Protein AF-A0A731XEE5-F1 (afdb_monomer)

Secondary structure (DSSP, 8-state):
-HHHHHHHHHHHHHHHHHHHHHHHHHHS-S--S--------------TT--S-EEEEEEETTTTEEEEEEETTEEEEE-

pLDDT: mean 76.96, std 12.69, range [53.34, 94.81]

Mean predicted aligned error: 15.2 Å

Radius of gyration: 29.42 Å; Cα contacts (8 Å, |Δi|>4): 57; chains: 1; bounding box: 65×22×66 Å

Sequence (79 aa):
MFRYLCNQKAALLTAILLMAAGVLTLCFPESWYPQETEWQLTAEKEITGIHGGLSGLTWNPDSRTLFAVTDHPSSVVEL

Solvent-accessible surface area (backbone atoms only — not comparable to full-atom values): 5062 Å² total; per-residue (Å²): 114,71,71,59,57,51,50,52,54,51,52,51,51,50,52,51,51,51,52,52,52,52,50,48,53,67,75,52,60,97,65,86,59,77,78,84,82,71,88,67,85,88,74,90,78,86,63,86,81,63,81,48,56,80,76,45,77,50,76,40,80,90,80,70,39,41,36,38,32,36,61,39,61,71,46,80,44,84,102

Structure (mmCIF, N/CA/C/O backbone):
data_AF-A0A731XEE5-F1
#
_entry.id   AF-A0A731XEE5-F1
#
loop_
_atom_site.group_PDB
_atom_site.id
_atom_site.type_symbol
_atom_site.label_atom_id
_atom_site.label_alt_id
_atom_site.label_comp_id
_atom_site.label_asym_id
_atom_site.label_entity_id
_atom_site.label_seq_id
_atom_site.pdbx_PDB_ins_code
_atom_site.Cartn_x
_atom_site.Cartn_y
_atom_site.Cartn_z
_atom_site.occupancy
_atom_site.B_iso_or_equiv
_atom_site.auth_seq_id
_atom_site.auth_comp_id
_atom_site.auth_asym_id
_atom_site.auth_atom_id
_atom_site.pdbx_PDB_model_num
ATOM 1 N N . MET A 1 1 ? -48.237 13.779 44.101 1.00 55.25 1 MET A N 1
ATOM 2 C CA . MET A 1 1 ? -46.986 13.316 44.748 1.00 55.25 1 MET A CA 1
ATOM 3 C C . MET A 1 1 ? -46.309 12.165 43.988 1.00 55.25 1 MET A C 1
ATOM 5 O O . MET A 1 1 ? -45.144 12.298 43.646 1.00 55.25 1 MET A O 1
ATOM 9 N N . PHE A 1 2 ? -47.027 11.093 43.617 1.00 55.81 2 PHE A N 1
ATOM 10 C CA . PHE A 1 2 ? -46.474 9.917 42.905 1.00 55.81 2 PHE A CA 1
ATOM 11 C C . PHE A 1 2 ? -45.757 10.211 41.568 1.00 55.81 2 PHE A C 1
ATOM 13 O O . PHE A 1 2 ? -44.687 9.672 41.298 1.00 55.81 2 PHE A O 1
ATOM 20 N N . ARG A 1 3 ? -46.310 11.109 40.743 1.00 58.62 3 ARG A N 1
ATOM 21 C CA . ARG A 1 3 ? -45.760 11.459 39.417 1.00 58.62 3 ARG A CA 1
ATOM 22 C C . ARG A 1 3 ? -44.408 12.189 39.492 1.00 58.62 3 ARG A C 1
ATOM 24 O O . ARG A 1 3 ? -43.563 12.014 38.626 1.00 58.62 3 ARG A O 1
ATOM 31 N N . TYR A 1 4 ? -44.194 12.959 40.560 1.00 58.75 4 TYR A N 1
ATOM 32 C CA . TYR A 1 4 ? -42.955 13.702 40.808 1.00 58.75 4 TYR A CA 1
ATOM 33 C C . TYR A 1 4 ? -41.808 12.766 41.223 1.00 58.75 4 TYR A C 1
ATOM 35 O O . TYR A 1 4 ? -40.713 12.840 40.676 1.00 58.75 4 TYR A O 1
ATOM 43 N N . LEU A 1 5 ? -42.100 11.808 42.110 1.00 61.50 5 LEU A N 1
ATOM 44 C CA . LEU A 1 5 ? -41.168 10.749 42.514 1.00 61.50 5 LEU A CA 1
ATOM 45 C C . LEU A 1 5 ? -40.777 9.831 41.344 1.00 61.50 5 LEU A C 1
ATOM 47 O O . LEU A 1 5 ? -39.623 9.425 41.242 1.00 61.50 5 LEU A O 1
ATOM 51 N N . CYS A 1 6 ? -41.715 9.527 40.442 1.00 65.12 6 CYS A N 1
ATOM 52 C CA . CYS A 1 6 ? -41.437 8.729 39.246 1.00 65.12 6 CYS A CA 1
ATOM 53 C C . CYS A 1 6 ? -40.502 9.464 38.267 1.00 65.12 6 CYS A C 1
ATOM 55 O O . CYS A 1 6 ? -39.551 8.868 37.764 1.00 65.12 6 CYS A O 1
ATOM 57 N N . ASN A 1 7 ? -40.717 10.768 38.060 1.00 71.31 7 ASN A N 1
ATOM 58 C CA . ASN A 1 7 ? -39.855 11.595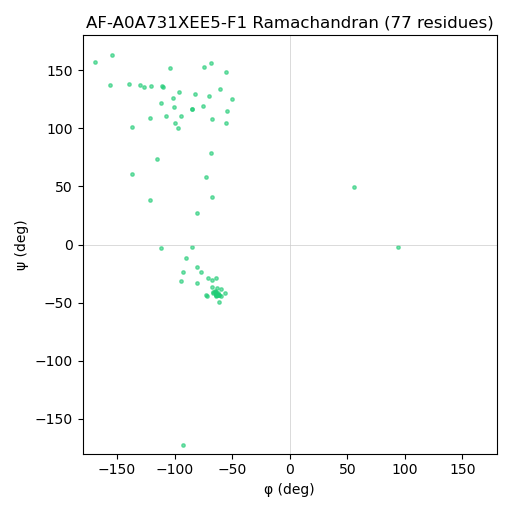 37.211 1.00 71.31 7 ASN A CA 1
ATOM 59 C C . ASN A 1 7 ? -38.449 11.784 37.798 1.00 71.31 7 ASN A C 1
ATOM 61 O O . ASN A 1 7 ? -37.478 11.762 37.049 1.00 71.31 7 ASN A O 1
ATOM 65 N N . GLN A 1 8 ? -38.315 11.916 39.122 1.00 76.44 8 GLN A N 1
ATOM 66 C CA . GLN A 1 8 ? -36.999 11.996 39.767 1.00 76.44 8 GLN A CA 1
ATOM 67 C C . GLN A 1 8 ? -36.197 10.698 39.621 1.00 76.44 8 GLN A C 1
ATOM 69 O O . GLN A 1 8 ? -35.002 10.748 39.343 1.00 76.44 8 GLN A O 1
ATOM 74 N N . LYS A 1 9 ? -36.846 9.534 39.750 1.00 79.50 9 LYS A N 1
ATOM 75 C CA . LYS A 1 9 ? -36.196 8.233 39.522 1.00 79.50 9 LYS A CA 1
ATOM 76 C C . LYS A 1 9 ? -35.768 8.049 38.067 1.00 79.50 9 LYS A C 1
ATOM 78 O O . LYS A 1 9 ? -34.673 7.554 37.821 1.00 79.50 9 LYS A O 1
ATOM 83 N N . ALA A 1 10 ? -36.610 8.474 37.123 1.00 80.50 10 ALA A N 1
ATOM 84 C CA . ALA A 1 10 ? -36.275 8.451 35.705 1.00 80.50 10 ALA A CA 1
ATOM 85 C C . ALA A 1 10 ? -35.060 9.341 35.415 1.00 80.50 10 ALA A C 1
ATOM 87 O O . ALA A 1 10 ? -34.102 8.852 34.837 1.00 80.50 10 ALA A O 1
ATOM 88 N N . ALA A 1 11 ? -35.053 10.588 35.901 1.00 82.19 11 ALA A N 1
ATOM 89 C CA . ALA A 1 11 ? -33.938 11.520 35.722 1.00 82.19 11 ALA A CA 1
ATOM 90 C C . ALA A 1 11 ? -32.618 11.002 36.319 1.00 82.19 11 ALA A C 1
ATOM 92 O O . ALA A 1 11 ? -31.559 11.169 35.716 1.00 82.19 11 ALA A O 1
ATOM 93 N N . LEU A 1 12 ? -32.681 10.340 37.480 1.00 88.81 12 LEU A N 1
ATOM 94 C CA . LEU A 1 12 ? -31.514 9.714 38.102 1.00 88.81 12 LEU A CA 1
ATOM 95 C C . LEU A 1 12 ? -30.953 8.583 37.226 1.00 88.81 12 LEU A C 1
ATOM 97 O O . LEU A 1 12 ? -29.745 8.506 37.018 1.00 88.81 12 LEU A O 1
ATOM 101 N N . LEU A 1 13 ? -31.824 7.729 36.679 1.00 90.25 13 LEU A N 1
ATOM 102 C CA . LEU A 1 13 ? -31.424 6.653 35.771 1.00 90.25 13 LEU A CA 1
ATOM 103 C C . LEU A 1 13 ? -30.795 7.196 34.486 1.00 90.25 13 LEU A C 1
ATOM 105 O O . LEU A 1 13 ? -29.759 6.687 34.062 1.00 90.25 13 LEU A O 1
ATOM 109 N N . THR A 1 14 ? -31.365 8.248 33.891 1.00 88.62 14 THR A N 1
ATOM 110 C CA . THR A 1 14 ? -30.776 8.877 32.701 1.00 88.62 14 THR A CA 1
ATOM 111 C C . THR A 1 14 ? -29.413 9.484 33.004 1.00 88.62 14 THR A C 1
ATOM 113 O O . THR A 1 14 ? -28.494 9.323 32.208 1.00 88.62 14 THR A O 1
ATOM 116 N N . ALA A 1 15 ? -29.251 10.138 34.157 1.00 91.38 15 ALA A N 1
ATOM 117 C CA . ALA A 1 15 ? -27.966 10.697 34.563 1.00 91.38 15 ALA A CA 1
ATOM 118 C C . ALA A 1 15 ? -26.898 9.603 34.728 1.00 91.38 15 ALA A C 1
ATOM 120 O O . ALA A 1 15 ? -25.784 9.758 34.235 1.00 91.38 15 ALA A O 1
ATOM 121 N N . ILE A 1 16 ? -27.245 8.472 35.350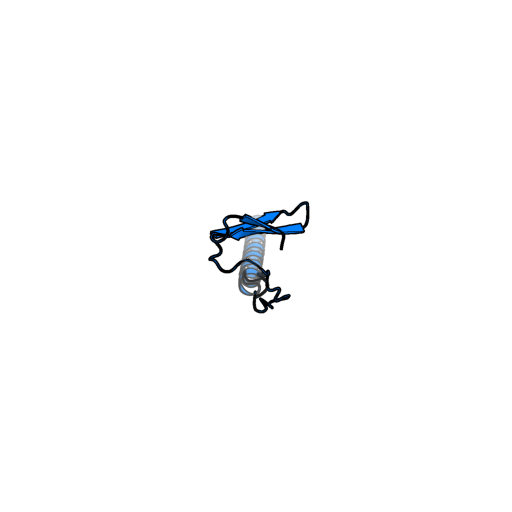 1.00 94.06 16 ILE A N 1
ATOM 122 C CA . ILE A 1 16 ? -26.331 7.329 35.502 1.00 94.06 16 ILE A CA 1
ATOM 123 C C . ILE A 1 16 ? -25.947 6.749 34.136 1.00 94.06 16 ILE A C 1
ATOM 125 O O . ILE A 1 16 ? -24.771 6.487 33.896 1.00 94.06 16 ILE A O 1
ATOM 129 N N . LEU A 1 17 ? -26.912 6.588 33.226 1.00 94.06 17 LEU A N 1
ATOM 130 C CA . LEU A 1 17 ? -26.655 6.090 31.872 1.00 94.06 17 LEU A CA 1
ATOM 131 C C . LEU A 1 17 ? -25.729 7.020 31.081 1.00 94.06 17 LEU A C 1
ATOM 133 O O . LEU A 1 17 ? -24.810 6.542 30.422 1.00 94.06 17 LEU A O 1
ATOM 137 N N . LEU A 1 18 ? -25.929 8.336 31.180 1.00 91.81 18 LEU A N 1
ATOM 138 C CA . LEU A 1 18 ? -25.075 9.325 30.520 1.00 91.81 18 LEU A CA 1
ATOM 139 C C . LEU A 1 18 ? -23.655 9.329 31.095 1.00 91.81 18 LEU A C 1
ATOM 141 O O . LEU A 1 18 ? -22.691 9.384 30.336 1.00 91.81 18 LEU A O 1
ATOM 145 N N . MET A 1 19 ? -23.514 9.206 32.418 1.00 92.50 19 MET A N 1
ATOM 146 C CA . MET A 1 19 ? -22.205 9.087 33.065 1.00 92.50 19 MET A CA 1
ATOM 147 C C . MET A 1 19 ? -21.484 7.804 32.638 1.00 92.50 19 MET A C 1
ATOM 149 O O . MET A 1 19 ? -20.304 7.851 32.307 1.00 92.50 19 MET A O 1
ATOM 153 N N . ALA A 1 20 ? -22.187 6.669 32.585 1.00 91.31 20 ALA A N 1
ATOM 154 C CA . ALA A 1 20 ? -21.617 5.404 32.129 1.00 91.31 20 ALA A CA 1
ATOM 155 C C . ALA A 1 20 ? -21.189 5.464 30.654 1.00 91.31 20 ALA A C 1
ATOM 157 O O . ALA A 1 20 ? -20.090 5.025 30.322 1.00 91.31 20 ALA A O 1
ATOM 158 N N . ALA A 1 21 ? -22.012 6.057 29.783 1.00 87.19 21 ALA A N 1
ATOM 159 C CA . ALA A 1 21 ? -21.670 6.271 28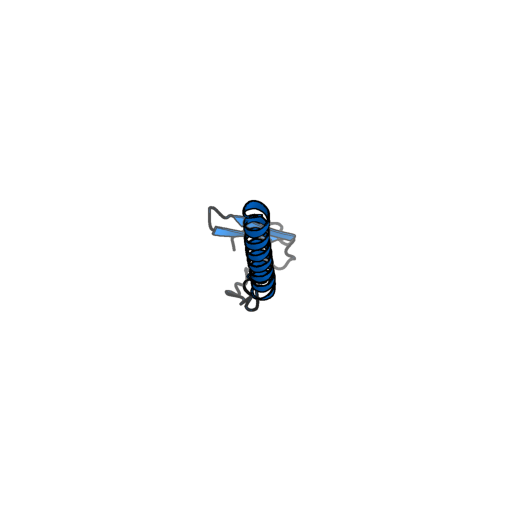.378 1.00 87.19 21 ALA A CA 1
ATOM 160 C C . ALA A 1 21 ? -20.437 7.178 28.223 1.00 87.19 21 ALA A C 1
ATOM 162 O O . ALA A 1 21 ? -19.532 6.846 27.462 1.00 87.19 21 ALA A O 1
ATOM 163 N N . GLY A 1 22 ? -20.356 8.266 28.997 1.00 86.38 22 GLY A N 1
ATOM 164 C CA . GLY A 1 22 ? -19.195 9.160 29.011 1.00 86.38 22 GLY A CA 1
ATOM 165 C C . GLY A 1 22 ? -17.909 8.461 29.463 1.00 86.38 22 GLY A C 1
ATOM 166 O O . GLY A 1 22 ? -16.864 8.604 28.830 1.00 86.38 22 GLY A O 1
ATOM 167 N N . VAL A 1 23 ? -17.978 7.643 30.517 1.00 87.62 23 VAL A N 1
ATOM 168 C CA . VAL A 1 23 ? -16.829 6.846 30.980 1.00 87.62 23 VAL A CA 1
ATOM 169 C C . VAL A 1 23 ? -16.406 5.828 29.922 1.00 87.62 23 VAL A C 1
ATOM 171 O O . VAL A 1 23 ? -15.217 5.714 29.647 1.00 87.62 23 VAL A O 1
ATOM 174 N N . LEU A 1 24 ? -17.350 5.144 29.269 1.00 81.62 24 LEU A N 1
ATOM 175 C CA . LEU A 1 24 ? -17.039 4.206 28.187 1.00 81.62 24 LEU A CA 1
ATOM 176 C C . LEU A 1 24 ? -16.316 4.900 27.027 1.00 81.62 24 LEU A C 1
ATOM 178 O O . LEU A 1 24 ? -15.301 4.390 26.567 1.00 81.62 24 LEU A O 1
ATOM 182 N N . THR A 1 25 ? -16.757 6.087 26.604 1.00 75.69 25 THR A N 1
ATOM 183 C CA . THR A 1 25 ? -16.059 6.842 25.546 1.00 75.69 25 THR A CA 1
ATOM 184 C C 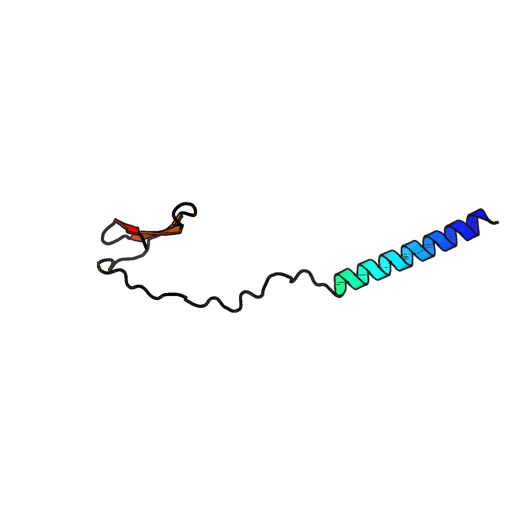. THR A 1 25 ? -14.644 7.278 25.936 1.00 75.69 25 THR A C 1
ATOM 186 O O . THR A 1 25 ? -13.782 7.381 25.072 1.00 75.69 25 THR A O 1
ATOM 189 N N . LEU A 1 26 ? -14.373 7.499 27.227 1.00 76.62 26 LEU A N 1
ATOM 190 C CA . LEU A 1 26 ? -13.028 7.823 27.718 1.00 76.62 26 LEU A CA 1
ATOM 191 C C . LEU A 1 26 ? -12.143 6.577 27.877 1.00 76.62 26 LEU A C 1
ATOM 193 O O . LEU A 1 26 ? -10.932 6.655 27.685 1.00 76.62 26 LEU A O 1
ATOM 197 N N . CYS A 1 27 ? -12.730 5.431 28.233 1.00 75.06 27 CYS A N 1
ATOM 198 C CA . CYS A 1 27 ? -12.021 4.156 28.368 1.00 75.06 27 CYS A CA 1
ATOM 199 C C . CYS A 1 27 ? -11.710 3.494 27.019 1.00 75.06 27 CYS A C 1
ATOM 201 O O . CYS A 1 27 ? -10.777 2.698 26.939 1.00 75.06 27 CYS A O 1
ATOM 203 N N . PHE A 1 28 ? -12.471 3.821 25.974 1.00 70.69 28 PHE A N 1
ATOM 204 C CA . PHE A 1 28 ? -12.243 3.376 24.603 1.00 70.69 28 PHE A CA 1
ATOM 205 C C . PHE A 1 28 ? -11.916 4.588 23.725 1.00 70.69 28 PHE A C 1
ATOM 207 O O . PHE A 1 28 ? -12.776 5.024 22.957 1.00 70.69 28 PHE A O 1
ATOM 214 N N . PRO A 1 29 ? -10.702 5.163 23.841 1.00 63.28 29 PRO A N 1
ATOM 215 C CA . PRO A 1 29 ? -10.280 6.210 22.927 1.00 63.28 29 PRO A CA 1
ATOM 216 C C . PRO A 1 29 ? -10.393 5.709 21.483 1.00 63.28 29 PRO A C 1
ATOM 218 O O . PRO A 1 29 ? -10.232 4.521 21.197 1.00 63.28 29 PRO A O 1
ATOM 221 N N . GLU A 1 30 ? -10.676 6.642 20.580 1.00 59.16 30 GLU A N 1
ATOM 222 C CA . GLU A 1 30 ? -10.885 6.489 19.135 1.00 59.16 30 GLU A CA 1
ATOM 223 C C . GLU A 1 30 ? -9.593 6.072 18.389 1.00 59.16 30 GLU A C 1
ATOM 225 O O . GLU A 1 30 ? -9.257 6.583 17.327 1.00 59.16 30 GLU A O 1
ATOM 230 N N . SER A 1 31 ? -8.814 5.159 18.969 1.00 59.03 31 SER A N 1
ATOM 231 C CA . SER A 1 31 ? -7.516 4.694 18.486 1.00 59.03 31 SER A CA 1
ATOM 232 C C . SER A 1 31 ? -7.515 3.185 18.237 1.00 59.03 31 SER A C 1
ATOM 234 O O . SER A 1 31 ? -6.521 2.512 18.489 1.00 59.03 31 SER A O 1
ATOM 236 N N . TRP A 1 32 ? -8.620 2.648 17.712 1.00 53.34 32 TRP A N 1
ATOM 237 C CA . TRP A 1 32 ? -8.622 1.351 17.018 1.00 53.34 32 TRP A CA 1
ATOM 238 C C . TRP A 1 32 ? -8.125 1.483 15.571 1.00 53.34 32 TRP A C 1
ATOM 240 O O . TRP A 1 32 ? -8.488 0.691 14.705 1.00 53.34 32 TRP A O 1
ATOM 250 N N . TYR A 1 33 ? -7.281 2.474 15.293 1.00 57.06 33 TYR A N 1
ATOM 251 C CA . TYR A 1 33 ? -6.385 2.351 14.159 1.00 57.06 33 TYR A CA 1
ATOM 252 C C . TYR A 1 33 ? -5.295 1.377 14.593 1.00 57.06 33 TYR A C 1
ATOM 254 O O . TYR A 1 33 ? -4.633 1.655 15.599 1.00 57.06 33 TYR A O 1
ATOM 262 N N . PRO A 1 34 ? -5.131 0.222 13.918 1.00 61.25 34 PRO A N 1
ATOM 263 C CA . PRO A 1 34 ? -3.963 -0.605 14.163 1.00 61.25 34 PRO A CA 1
ATOM 264 C C . PRO A 1 34 ? -2.755 0.319 14.056 1.00 61.25 34 PRO A C 1
ATOM 266 O O . PRO A 1 34 ? -2.634 1.063 13.082 1.00 61.25 34 PRO A O 1
ATOM 269 N N . GLN A 1 35 ? -1.922 0.358 15.098 1.00 59.78 35 GLN A N 1
ATOM 270 C CA . GLN A 1 35 ? -0.667 1.082 15.005 1.00 59.78 35 GLN A CA 1
ATOM 271 C C . GLN A 1 35 ? 0.056 0.533 13.776 1.00 59.78 35 GLN A C 1
ATOM 273 O O . GLN A 1 35 ? 0.391 -0.649 13.733 1.00 59.78 35 GLN A O 1
ATOM 278 N N . GLU A 1 36 ? 0.253 1.374 12.762 1.00 62.22 36 GLU A N 1
ATOM 279 C CA . GLU A 1 36 ? 1.051 1.047 11.583 1.00 62.22 36 GLU A CA 1
ATOM 280 C C . GLU A 1 36 ? 2.537 1.036 11.969 1.00 62.22 36 GLU A C 1
ATOM 282 O O . GLU A 1 36 ? 3.351 1.815 11.485 1.00 62.22 36 GLU A O 1
ATOM 287 N N . THR A 1 37 ? 2.899 0.203 12.940 1.00 58.06 37 THR A N 1
ATOM 288 C CA . THR A 1 37 ? 4.261 0.082 13.463 1.00 58.06 37 THR A CA 1
ATOM 289 C C . THR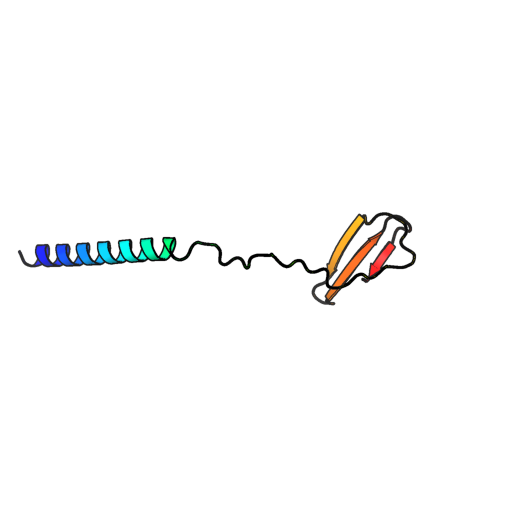 A 1 37 ? 5.120 -0.864 12.636 1.00 58.06 37 THR A C 1
ATOM 291 O O . THR A 1 37 ? 6.303 -1.009 12.923 1.00 58.06 37 THR A O 1
ATOM 294 N N . GLU A 1 38 ? 4.566 -1.485 11.594 1.00 57.41 38 GLU A N 1
ATOM 295 C CA . GLU A 1 38 ? 5.254 -2.523 10.832 1.00 57.41 38 GLU A CA 1
ATOM 296 C C . GLU A 1 38 ? 5.054 -2.366 9.322 1.00 57.41 38 GLU A C 1
ATOM 298 O O . GLU A 1 38 ? 4.559 -3.259 8.637 1.00 57.41 38 GLU A O 1
ATOM 303 N N . TRP A 1 39 ? 5.493 -1.234 8.769 1.00 61.44 39 TRP A N 1
ATOM 304 C CA . TRP A 1 39 ? 5.826 -1.164 7.346 1.00 61.44 39 TRP A CA 1
ATOM 305 C C . TRP A 1 39 ? 7.078 -2.020 7.097 1.00 61.44 39 TRP A C 1
ATOM 307 O O . TRP A 1 39 ? 8.198 -1.516 7.041 1.00 61.44 39 TRP A O 1
ATOM 317 N N . GLN A 1 40 ? 6.903 -3.339 7.013 1.00 59.50 40 GLN A N 1
ATOM 318 C CA . GLN A 1 40 ? 7.975 -4.252 6.633 1.00 59.50 40 GLN A CA 1
ATOM 319 C C . GLN A 1 40 ? 8.046 -4.319 5.106 1.00 59.50 40 GLN A C 1
ATOM 321 O O . GLN A 1 40 ? 7.112 -4.775 4.442 1.00 59.50 40 GLN A O 1
ATOM 326 N N . LEU A 1 41 ? 9.170 -3.871 4.542 1.00 65.44 41 LEU A N 1
ATOM 327 C CA . LEU A 1 41 ? 9.510 -4.098 3.137 1.00 65.44 41 LEU A CA 1
ATOM 328 C C . LEU A 1 41 ? 9.477 -5.608 2.871 1.00 65.44 41 LEU A C 1
ATOM 330 O O . LEU A 1 41 ? 10.348 -6.350 3.312 1.00 65.44 41 LEU A O 1
ATOM 334 N N . THR A 1 42 ? 8.422 -6.068 2.197 1.00 64.56 42 THR A N 1
ATOM 335 C CA . THR A 1 42 ? 8.171 -7.504 1.993 1.00 64.56 42 THR A CA 1
ATOM 336 C C . THR A 1 42 ? 9.010 -8.070 0.844 1.00 64.56 42 THR A C 1
ATOM 338 O O . THR A 1 42 ? 9.213 -9.279 0.762 1.00 64.56 42 THR A O 1
ATOM 341 N N . ALA A 1 43 ? 9.517 -7.211 -0.044 1.00 60.53 43 ALA A N 1
ATOM 342 C CA . ALA A 1 43 ? 10.358 -7.612 -1.160 1.00 60.53 43 ALA A CA 1
ATOM 343 C C . ALA A 1 43 ? 11.239 -6.454 -1.640 1.00 60.53 43 ALA A C 1
ATOM 345 O O . ALA A 1 43 ? 10.765 -5.331 -1.809 1.00 60.53 43 ALA A O 1
ATOM 346 N N . GLU A 1 44 ? 12.504 -6.759 -1.922 1.00 64.88 44 GLU A N 1
ATOM 347 C CA . GLU A 1 44 ? 13.390 -5.927 -2.730 1.00 64.88 44 GLU A CA 1
ATOM 348 C C . GLU A 1 44 ? 13.558 -6.633 -4.078 1.00 64.88 44 GLU A C 1
ATOM 350 O O . GLU A 1 44 ? 14.115 -7.729 -4.159 1.00 64.88 44 GLU A O 1
ATOM 355 N N . LYS A 1 45 ? 12.997 -6.044 -5.135 1.00 70.44 45 LYS A N 1
ATOM 356 C CA . LYS A 1 45 ? 13.139 -6.531 -6.507 1.00 70.44 45 LYS A CA 1
ATOM 357 C C . LYS A 1 45 ? 13.769 -5.418 -7.325 1.00 70.44 45 LYS A C 1
ATOM 359 O O . LYS A 1 45 ? 13.124 -4.410 -7.602 1.00 70.44 45 LYS A O 1
ATOM 364 N N . GLU A 1 46 ? 15.025 -5.610 -7.707 1.00 71.75 46 GLU A N 1
ATOM 365 C CA . GLU A 1 46 ? 15.668 -4.738 -8.681 1.00 71.75 46 GLU A CA 1
ATOM 366 C C . GLU A 1 46 ? 15.043 -4.987 -10.057 1.00 71.75 46 GLU A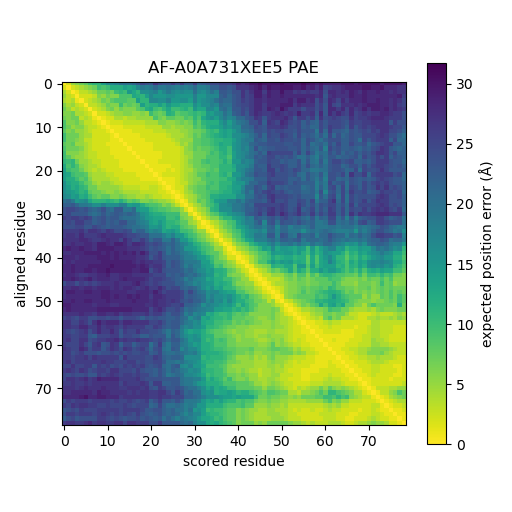 C 1
ATOM 368 O O . GLU A 1 46 ? 14.947 -6.126 -10.523 1.00 71.75 46 GLU A O 1
ATOM 373 N N . ILE A 1 47 ? 14.593 -3.920 -10.712 1.00 70.75 47 ILE A N 1
ATOM 374 C CA . ILE A 1 47 ? 14.022 -4.009 -12.052 1.00 70.75 47 ILE A CA 1
ATOM 375 C C . ILE A 1 47 ? 15.123 -3.655 -13.049 1.00 70.75 47 ILE A C 1
ATOM 377 O O . ILE A 1 47 ? 15.452 -2.488 -13.268 1.00 70.75 47 ILE A O 1
ATOM 381 N N . THR A 1 48 ? 15.720 -4.684 -13.646 1.00 68.69 48 THR A N 1
ATOM 382 C CA . THR A 1 48 ? 16.844 -4.529 -14.574 1.00 68.69 48 THR A CA 1
ATOM 383 C C . THR A 1 48 ? 16.456 -3.694 -15.798 1.00 68.69 48 THR A C 1
ATOM 385 O O . THR A 1 48 ? 15.435 -3.964 -16.429 1.00 68.69 48 THR A O 1
ATOM 388 N N . GLY A 1 49 ? 17.297 -2.729 -16.176 1.00 64.50 49 GLY A N 1
ATOM 389 C CA . GLY A 1 49 ? 17.102 -1.887 -17.365 1.00 64.50 49 GLY A CA 1
ATOM 390 C C . GLY A 1 49 ? 16.388 -0.557 -17.104 1.00 64.50 49 GLY A C 1
ATOM 391 O O . GLY A 1 49 ? 16.266 0.250 -18.024 1.00 64.50 49 GLY A O 1
ATOM 392 N N . ILE A 1 50 ? 15.965 -0.301 -15.862 1.00 67.44 50 ILE A N 1
ATOM 393 C CA . ILE A 1 50 ? 15.504 1.011 -15.403 1.00 67.44 50 ILE A CA 1
ATOM 394 C C . ILE A 1 50 ? 16.663 1.662 -14.647 1.00 67.44 50 ILE A C 1
ATOM 396 O O . ILE A 1 50 ? 16.974 1.279 -13.524 1.00 67.44 50 ILE A O 1
ATOM 400 N N . HIS A 1 51 ? 17.318 2.636 -15.274 1.00 70.06 51 HIS A N 1
ATOM 401 C CA . HIS A 1 51 ? 18.413 3.397 -14.652 1.00 70.06 51 HIS A CA 1
ATOM 402 C C . HIS A 1 51 ? 18.033 4.862 -14.380 1.00 70.06 51 HIS A C 1
ATOM 404 O O . HIS A 1 51 ? 18.838 5.620 -13.844 1.00 70.06 51 HIS A O 1
ATOM 410 N N . GLY A 1 52 ? 16.821 5.259 -14.780 1.00 69.81 52 GLY A N 1
ATOM 411 C CA . GLY A 1 52 ? 16.253 6.588 -14.580 1.00 69.81 52 GLY A CA 1
ATOM 412 C C . GLY A 1 52 ? 15.412 6.734 -13.312 1.00 69.81 52 GLY A C 1
ATOM 413 O O . GLY A 1 52 ? 15.326 5.836 -12.476 1.00 69.81 52 GLY A O 1
ATOM 414 N N . GLY A 1 53 ? 14.768 7.889 -13.189 1.00 76.81 53 GLY A N 1
ATOM 415 C CA . GLY A 1 53 ? 13.815 8.197 -12.139 1.00 76.81 53 GLY A CA 1
ATOM 416 C C . GLY A 1 53 ? 12.464 7.504 -12.333 1.00 76.81 53 GLY A C 1
ATOM 417 O O . GLY A 1 53 ? 12.006 7.202 -13.441 1.00 76.81 53 GLY A O 1
ATOM 418 N N . LEU A 1 54 ? 11.796 7.280 -11.205 1.00 83.25 54 LEU A N 1
ATOM 419 C CA . LEU A 1 54 ? 10.413 6.835 -11.147 1.00 83.25 54 LEU A CA 1
ATOM 420 C C . LEU A 1 54 ? 9.497 8.060 -11.236 1.00 83.25 54 LEU A C 1
ATOM 422 O O . LEU A 1 54 ? 9.516 8.917 -10.355 1.00 83.25 54 LEU A O 1
ATOM 426 N N . SER A 1 55 ? 8.692 8.137 -12.292 1.00 84.88 55 SER A N 1
ATOM 427 C CA . SER A 1 55 ? 7.760 9.250 -12.521 1.00 84.88 55 SER A CA 1
ATOM 428 C C . SER A 1 55 ? 6.364 8.982 -11.959 1.00 84.88 55 SER A C 1
ATOM 430 O O . SER A 1 55 ? 5.622 9.921 -11.677 1.00 84.88 55 SER A O 1
ATOM 432 N N . GLY A 1 56 ? 5.987 7.712 -11.788 1.00 86.44 56 GLY A N 1
ATOM 433 C CA . GLY A 1 56 ? 4.681 7.351 -11.248 1.00 86.44 56 GLY A CA 1
ATOM 434 C C . GLY A 1 56 ? 4.546 5.876 -10.894 1.00 86.44 56 GLY A C 1
ATOM 435 O O . GLY A 1 56 ? 5.246 5.024 -11.440 1.00 86.44 56 GLY A O 1
ATOM 436 N N . LEU A 1 57 ? 3.611 5.595 -9.988 1.00 90.38 57 LEU A N 1
ATOM 437 C CA . LEU A 1 57 ? 3.194 4.256 -9.582 1.00 90.38 57 LEU A CA 1
ATOM 438 C C . LEU A 1 57 ? 1.672 4.171 -9.643 1.00 90.38 57 LEU A C 1
ATOM 440 O O . LEU A 1 57 ? 0.986 5.096 -9.206 1.00 90.38 57 LEU A O 1
ATOM 444 N N . THR A 1 58 ? 1.140 3.066 -10.158 1.00 91.81 58 THR A N 1
ATOM 445 C CA . THR A 1 58 ? -0.302 2.800 -10.133 1.00 91.81 58 THR A CA 1
ATOM 446 C C . THR A 1 58 ? -0.587 1.336 -9.831 1.00 91.81 58 THR A C 1
ATOM 448 O O . THR A 1 58 ? 0.089 0.442 -10.337 1.00 91.81 58 THR A O 1
ATOM 451 N N . TRP A 1 59 ? -1.583 1.091 -8.984 1.00 93.69 59 TRP A N 1
ATOM 452 C CA . TRP A 1 59 ? -1.998 -0.245 -8.574 1.00 93.69 59 TRP A CA 1
ATOM 453 C C . TRP A 1 59 ? -3.256 -0.664 -9.330 1.00 93.69 59 TRP A C 1
ATOM 455 O O . TRP A 1 59 ? -4.268 0.037 -9.282 1.00 93.69 59 TRP A O 1
ATOM 465 N N . ASN A 1 60 ? -3.210 -1.824 -9.986 1.00 92.88 60 ASN A N 1
ATOM 466 C CA . ASN A 1 60 ? -4.393 -2.465 -10.541 1.00 92.88 60 ASN A CA 1
ATOM 467 C C . ASN A 1 60 ? -4.948 -3.494 -9.536 1.00 92.88 60 ASN A C 1
ATOM 469 O O . ASN A 1 60 ? -4.317 -4.537 -9.332 1.00 92.88 60 ASN A O 1
ATOM 473 N N . PRO A 1 61 ? -6.124 -3.252 -8.925 1.00 92.81 61 PRO A N 1
ATOM 474 C CA . PRO A 1 61 ? -6.711 -4.178 -7.962 1.00 92.81 61 PRO A CA 1
ATOM 475 C C . PRO A 1 61 ? -7.239 -5.467 -8.606 1.00 92.81 61 PRO A C 1
ATOM 477 O O . PRO A 1 61 ? -7.219 -6.506 -7.948 1.00 92.81 61 PRO A O 1
ATOM 480 N N . ASP A 1 62 ? -7.662 -5.423 -9.873 1.00 94.81 62 ASP A N 1
ATOM 481 C CA . ASP A 1 62 ? -8.256 -6.573 -10.563 1.00 94.81 62 ASP A CA 1
ATOM 482 C C . ASP A 1 62 ? -7.195 -7.631 -10.881 1.00 94.81 62 ASP A C 1
ATOM 484 O O . ASP A 1 62 ? -7.399 -8.824 -10.651 1.00 94.81 62 ASP A O 1
ATOM 488 N N . SER A 1 63 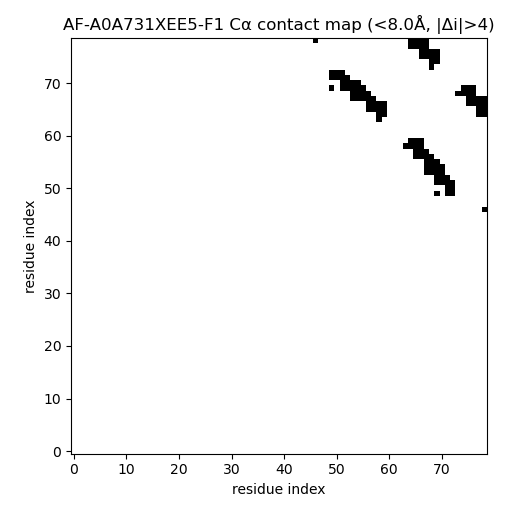? -6.031 -7.195 -11.373 1.00 91.50 63 SER A N 1
ATOM 489 C CA . SER A 1 63 ? -4.902 -8.086 -11.669 1.00 91.50 63 SER A CA 1
ATOM 490 C C . SER A 1 63 ? -3.950 -8.278 -10.484 1.00 91.50 63 SER A C 1
ATOM 492 O O . SER A 1 63 ? -3.139 -9.200 -10.507 1.00 91.50 63 SER A O 1
ATOM 494 N N . ARG A 1 64 ? -4.087 -7.463 -9.426 1.00 89.88 64 ARG A N 1
ATOM 495 C CA . ARG A 1 64 ? -3.171 -7.380 -8.272 1.00 89.88 64 ARG A CA 1
ATOM 496 C C . ARG A 1 64 ? -1.732 -7.097 -8.695 1.00 89.88 64 ARG A C 1
ATOM 498 O O . ARG A 1 64 ? -0.799 -7.773 -8.266 1.00 89.88 64 ARG A O 1
ATOM 505 N N . THR A 1 65 ? -1.585 -6.082 -9.534 1.00 89.94 65 THR A N 1
ATOM 506 C CA . THR A 1 65 ? -0.325 -5.743 -10.190 1.00 89.94 65 THR A CA 1
ATOM 507 C C . THR A 1 65 ? 0.033 -4.287 -9.942 1.00 89.94 65 THR A C 1
ATOM 509 O O . THR A 1 65 ? -0.818 -3.404 -10.078 1.00 89.94 65 THR A O 1
ATOM 512 N N . LEU A 1 66 ? 1.299 -4.024 -9.621 1.00 87.94 66 LEU A N 1
ATOM 513 C CA . LEU A 1 66 ? 1.837 -2.673 -9.522 1.00 87.94 66 LEU A CA 1
ATOM 514 C C . LEU A 1 66 ? 2.516 -2.305 -10.845 1.00 87.94 66 LEU A C 1
ATOM 516 O O . LEU A 1 66 ? 3.323 -3.066 -11.363 1.00 87.94 66 LEU A O 1
ATO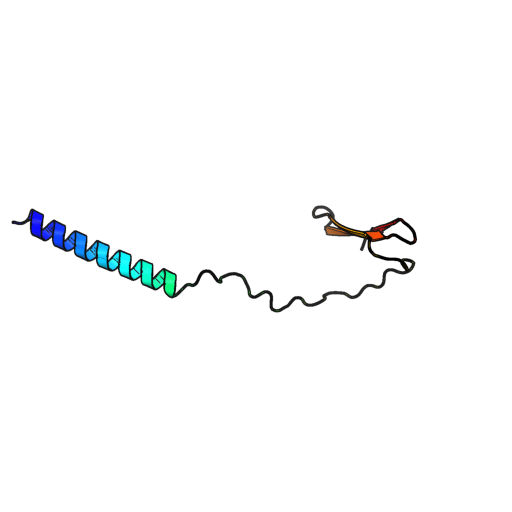M 520 N N . PHE A 1 67 ? 2.206 -1.133 -11.388 1.00 89.56 67 PHE A N 1
ATOM 521 C CA . PHE A 1 67 ? 2.868 -0.602 -12.574 1.00 89.56 67 PHE A CA 1
ATOM 522 C C . PHE A 1 67 ? 3.714 0.610 -12.207 1.00 89.56 67 PHE A C 1
ATOM 524 O O . PHE A 1 67 ? 3.259 1.496 -11.480 1.00 89.56 67 PHE A O 1
ATOM 531 N N . ALA A 1 68 ? 4.923 0.666 -12.756 1.00 88.00 68 ALA A N 1
ATOM 532 C CA . ALA A 1 68 ? 5.828 1.800 -12.653 1.00 88.00 68 ALA A CA 1
ATOM 533 C C . ALA A 1 68 ? 5.966 2.511 -13.997 1.00 88.00 68 ALA A C 1
ATOM 535 O O . ALA A 1 68 ? 6.148 1.872 -15.032 1.00 88.00 68 ALA A O 1
ATOM 536 N N . VAL A 1 69 ? 5.915 3.843 -13.966 1.00 88.00 69 VAL A N 1
ATOM 537 C CA . VAL A 1 69 ? 6.246 4.704 -15.104 1.00 88.00 69 VAL A CA 1
ATOM 538 C C . VAL A 1 69 ? 7.657 5.236 -14.904 1.00 88.00 69 VAL A C 1
ATOM 540 O O . VAL A 1 69 ? 7.930 5.936 -13.926 1.00 88.00 69 VAL A O 1
ATOM 543 N N . THR A 1 70 ? 8.550 4.901 -15.826 1.00 86.56 70 THR A N 1
ATOM 544 C CA . THR A 1 70 ? 9.970 5.268 -15.786 1.00 86.56 70 THR A CA 1
ATOM 545 C C . THR A 1 70 ? 10.248 6.393 -16.761 1.00 86.56 70 THR A C 1
ATOM 547 O O . THR A 1 70 ? 9.546 6.510 -17.762 1.00 86.56 70 THR A O 1
ATOM 550 N N . ASP A 1 71 ? 11.259 7.219 -16.499 1.00 82.12 71 ASP A N 1
ATOM 551 C CA . ASP A 1 71 ? 11.641 8.305 -17.411 1.00 82.12 71 ASP A CA 1
ATOM 552 C C . ASP A 1 71 ? 12.775 7.918 -18.386 1.00 82.12 71 ASP A C 1
ATOM 554 O O . ASP A 1 71 ? 12.756 8.364 -19.535 1.00 82.12 71 ASP A O 1
ATOM 558 N N . HIS A 1 72 ? 13.699 7.030 -17.990 1.00 81.06 72 HIS A N 1
ATOM 559 C CA . HIS A 1 72 ? 14.842 6.593 -18.803 1.00 81.06 72 HIS A CA 1
ATOM 560 C C . HIS A 1 72 ? 15.080 5.067 -18.727 1.00 81.06 72 HIS A C 1
ATOM 562 O O . HIS A 1 72 ? 15.705 4.583 -17.776 1.00 81.06 72 HIS A O 1
ATOM 568 N N . PRO A 1 73 ? 14.642 4.299 -19.744 1.00 78.00 73 PRO A N 1
ATOM 569 C CA . PRO A 1 73 ? 13.809 4.732 -20.869 1.00 78.00 73 PRO A CA 1
ATOM 570 C C . PRO A 1 73 ? 12.394 5.098 -20.411 1.00 78.00 73 PRO A C 1
ATOM 572 O O . PRO A 1 73 ? 11.915 4.591 -19.397 1.00 78.00 73 PRO A O 1
ATOM 575 N N . SER A 1 74 ? 11.705 5.945 -21.177 1.00 84.62 74 SER A N 1
ATOM 576 C CA . SER A 1 74 ? 10.291 6.218 -20.922 1.00 84.62 74 SER A CA 1
ATOM 577 C C . SER A 1 74 ? 9.468 4.963 -21.210 1.00 84.62 74 SER A C 1
ATOM 579 O O . SER A 1 74 ? 9.353 4.557 -22.367 1.00 84.62 74 SER A O 1
ATOM 581 N N . SER A 1 75 ? 8.954 4.313 -20.166 1.00 85.50 75 SER A N 1
ATOM 582 C CA . SER A 1 75 ? 8.275 3.018 -20.273 1.00 85.50 7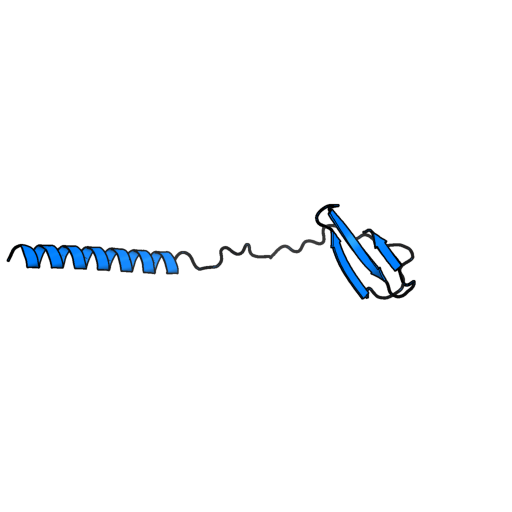5 SER A CA 1
ATOM 583 C C . SER A 1 75 ? 7.272 2.805 -19.140 1.00 85.50 75 SER A C 1
ATOM 585 O O . SER A 1 75 ? 7.318 3.481 -18.112 1.00 85.50 75 SER A O 1
ATOM 587 N N . VAL A 1 76 ? 6.375 1.839 -19.337 1.00 87.25 76 VAL A N 1
ATOM 588 C CA . VAL A 1 76 ? 5.493 1.301 -18.300 1.00 87.25 76 VAL A CA 1
ATOM 589 C C . VAL A 1 76 ? 5.929 -0.130 -18.026 1.00 87.25 76 VAL A C 1
ATOM 591 O O . VAL A 1 76 ? 5.955 -0.953 -18.941 1.00 87.25 76 VAL A O 1
ATOM 594 N N . VAL A 1 77 ? 6.292 -0.419 -16.779 1.00 85.25 77 VAL A N 1
ATOM 595 C CA . VAL A 1 77 ? 6.804 -1.728 -16.365 1.00 85.25 77 VAL A CA 1
ATOM 596 C C . VAL A 1 77 ? 5.907 -2.325 -15.294 1.00 85.25 77 VAL A C 1
ATOM 598 O O . VAL A 1 77 ? 5.479 -1.637 -14.370 1.00 85.25 77 VAL A O 1
ATOM 601 N N . GLU A 1 78 ? 5.621 -3.611 -15.450 1.00 88.06 78 GLU A N 1
ATOM 602 C CA . GLU A 1 78 ? 4.887 -4.427 -14.491 1.00 88.06 78 GLU A CA 1
ATOM 603 C C . GLU A 1 78 ? 5.826 -4.927 -13.383 1.00 88.06 78 GLU A C 1
ATOM 605 O O . GLU A 1 78 ? 6.901 -5.456 -13.688 1.00 88.06 78 GLU A O 1
ATOM 610 N N . LEU A 1 79 ? 5.448 -4.741 -12.113 1.00 80.12 79 LEU A N 1
ATOM 611 C CA . LEU A 1 79 ? 6.277 -5.049 -10.940 1.00 80.12 79 LEU A CA 1
ATOM 612 C C . LEU A 1 79 ? 5.853 -6.325 -10.219 1.00 80.12 79 LEU A C 1
ATOM 614 O O . LEU A 1 79 ? 4.653 -6.459 -9.895 1.00 80.12 79 LEU A O 1
#

InterPro domains:
  IPR009722 YjiK/CarP [PF06977] (30-79)

Nearest PDB structures (foldseek):
  8ao5-assembly1_A  TM=5.113E-01  e=6.374E+00  Homo sapiens

Foldseek 3Di:
DVVVVVVVVVVVVVVVVVVVVVVVCVVDDPPVPPPPPDPDPPDDDDDPQQPADFPDWDADPVVRWIWTQGVVVGDIDID

Organism: Salmonella enterica (NCBI:txid28901)